Protein AF-A0A1L9QKR2-F1 (afdb_monomer_lite)

Foldseek 3Di:
DQDEAEDEDDDAPPPCLLVVVVVCLVDPPAAAEEEEEPQPPPDPSLVCCCVVRVSYHYDHNPCPVVVVVVDDGNYYYYYYYYPPPPPDD

Structure (mmCIF, N/CA/C/O backbone):
data_AF-A0A1L9QKR2-F1
#
_entry.id   AF-A0A1L9QKR2-F1
#
loop_
_atom_site.group_PDB
_atom_site.id
_atom_site.type_symbol
_atom_site.label_atom_id
_atom_site.label_alt_id
_atom_site.label_comp_id
_atom_site.label_asym_id
_atom_site.label_entity_id
_atom_site.label_seq_id
_atom_site.pdbx_PDB_ins_code
_atom_site.Cartn_x
_atom_site.Cartn_y
_atom_site.Cartn_z
_atom_site.occupancy
_atom_site.B_iso_or_equiv
_atom_site.auth_seq_id
_atom_site.auth_comp_id
_atom_site.auth_asym_id
_atom_site.auth_atom_id
_atom_site.pdbx_PDB_model_num
ATOM 1 N N . MET A 1 1 ? -18.918 12.548 11.440 1.00 51.03 1 MET A N 1
ATOM 2 C CA . MET A 1 1 ? -18.662 11.929 10.129 1.00 51.03 1 MET A CA 1
ATOM 3 C C . MET A 1 1 ? -17.306 11.299 10.222 1.00 51.03 1 MET A C 1
ATOM 5 O O . MET A 1 1 ? -16.326 12.006 10.427 1.00 51.03 1 MET A O 1
ATOM 9 N N . GLU A 1 2 ? -17.281 9.982 10.198 1.00 72.25 2 GLU A N 1
ATOM 10 C CA . GLU A 1 2 ? -16.033 9.257 10.079 1.00 72.25 2 GLU A CA 1
ATOM 11 C C . GLU A 1 2 ? -15.543 9.431 8.640 1.00 72.25 2 GLU A C 1
ATOM 13 O O . GLU A 1 2 ? -16.312 9.300 7.696 1.00 72.25 2 GLU A O 1
ATOM 18 N N . SER A 1 3 ? -14.303 9.892 8.480 1.00 85.94 3 SER A N 1
ATOM 19 C CA . SER A 1 3 ? -13.740 10.264 7.180 1.00 85.94 3 SER A CA 1
ATOM 20 C C . SER A 1 3 ? -12.831 9.157 6.681 1.00 85.94 3 SER A C 1
ATOM 22 O O . SER A 1 3 ? -12.015 8.632 7.442 1.00 85.94 3 SER A O 1
ATOM 24 N N . VAL A 1 4 ? -12.893 8.883 5.383 1.00 91.69 4 VAL A N 1
ATOM 25 C CA . VAL A 1 4 ? -11.842 8.142 4.683 1.00 91.69 4 VAL A CA 1
ATOM 26 C C . VAL A 1 4 ? -10.539 8.944 4.757 1.00 91.69 4 VAL A C 1
ATOM 28 O O . VAL A 1 4 ? -10.546 10.174 4.661 1.00 91.69 4 VAL A O 1
ATOM 31 N N . THR A 1 5 ? -9.417 8.255 4.950 1.00 94.56 5 THR A N 1
ATOM 32 C CA . THR A 1 5 ? -8.068 8.828 4.906 1.00 94.56 5 THR A CA 1
ATOM 33 C C . THR A 1 5 ? -7.317 8.254 3.711 1.00 94.56 5 THR A C 1
ATOM 35 O O . THR A 1 5 ? -7.095 7.049 3.638 1.00 94.56 5 THR A O 1
ATOM 38 N N . LEU A 1 6 ? -6.878 9.115 2.795 1.00 93.56 6 LEU A N 1
ATOM 39 C CA . LEU A 1 6 ? -6.028 8.725 1.672 1.00 93.56 6 LEU A CA 1
ATOM 40 C C . LEU A 1 6 ? -4.602 9.229 1.912 1.00 93.56 6 LEU A C 1
ATOM 42 O O . LEU A 1 6 ? -4.383 10.426 2.090 1.00 93.56 6 LEU A O 1
ATOM 46 N N . ILE A 1 7 ? -3.634 8.317 1.910 1.00 95.31 7 ILE A N 1
ATOM 47 C CA . ILE A 1 7 ? -2.216 8.618 2.100 1.00 95.31 7 ILE A CA 1
ATOM 48 C C . ILE A 1 7 ? -1.491 8.236 0.816 1.00 95.31 7 ILE A C 1
ATOM 50 O O . ILE A 1 7 ? -1.385 7.058 0.484 1.00 95.31 7 ILE A O 1
ATOM 54 N N . ALA A 1 8 ? -0.986 9.235 0.095 1.00 93.69 8 ALA A N 1
ATOM 55 C CA . ALA A 1 8 ? -0.188 9.030 -1.106 1.00 93.69 8 ALA A CA 1
ATOM 56 C C . ALA A 1 8 ? 1.307 9.097 -0.780 1.00 93.69 8 ALA A C 1
ATOM 58 O O . ALA A 1 8 ? 1.780 10.057 -0.173 1.00 93.69 8 ALA A O 1
ATOM 59 N N . ILE A 1 9 ? 2.053 8.078 -1.200 1.00 93.94 9 ILE A N 1
ATOM 60 C CA . ILE A 1 9 ? 3.492 7.960 -0.984 1.00 93.94 9 ILE A CA 1
ATOM 61 C C . ILE A 1 9 ? 4.158 7.944 -2.350 1.00 93.94 9 ILE A C 1
ATOM 63 O O . ILE A 1 9 ? 4.016 6.988 -3.107 1.00 93.94 9 ILE A O 1
ATOM 67 N N . ALA A 1 10 ? 4.911 8.997 -2.650 1.00 91.69 10 ALA A N 1
ATOM 68 C CA . ALA A 1 10 ? 5.681 9.127 -3.878 1.00 91.69 10 ALA A CA 1
ATOM 69 C C . ALA A 1 10 ? 7.182 9.057 -3.592 1.00 91.69 10 ALA A C 1
ATOM 71 O O . ALA A 1 10 ? 7.656 9.402 -2.509 1.00 91.69 10 ALA A O 1
ATOM 72 N N . GLY A 1 11 ? 7.944 8.610 -4.584 1.00 89.38 11 GLY A N 1
ATOM 73 C CA . GLY A 1 11 ? 9.395 8.532 -4.487 1.00 89.38 11 GLY A CA 1
ATOM 74 C C . GLY A 1 11 ? 10.009 7.639 -5.564 1.00 89.38 11 GLY A C 1
ATOM 75 O O . GLY A 1 11 ? 9.309 6.790 -6.132 1.00 89.38 11 GLY A O 1
ATOM 76 N N . PRO A 1 12 ? 11.315 7.792 -5.843 1.00 87.00 12 PRO A N 1
ATOM 77 C CA . PRO A 1 12 ? 12.017 6.973 -6.825 1.00 87.00 12 PRO A CA 1
ATOM 78 C C . PRO A 1 12 ? 11.910 5.462 -6.545 1.00 87.00 12 PRO A C 1
ATOM 80 O O . PRO A 1 12 ? 11.643 5.045 -5.409 1.00 87.00 12 PRO A O 1
ATOM 83 N N . PRO A 1 13 ? 12.142 4.605 -7.554 1.00 85.50 13 PRO A N 1
ATOM 84 C CA . PRO A 1 13 ? 12.346 3.178 -7.325 1.00 85.50 13 PRO A CA 1
ATOM 85 C C . PRO A 1 13 ? 13.435 2.943 -6.268 1.00 85.50 13 PRO A C 1
ATOM 87 O O . PRO A 1 13 ? 14.466 3.611 -6.272 1.00 85.50 13 PRO A O 1
ATOM 90 N N . GLY A 1 14 ? 13.196 2.022 -5.333 1.00 87.12 14 GLY A N 1
ATOM 91 C CA . GLY A 1 14 ? 14.152 1.705 -4.265 1.00 87.12 14 GLY A CA 1
ATOM 92 C C . GLY A 1 14 ? 14.192 2.684 -3.083 1.00 87.12 14 GLY A C 1
ATOM 93 O O . GLY A 1 14 ? 14.932 2.433 -2.139 1.00 87.12 14 GLY A O 1
ATOM 94 N N . SER A 1 15 ? 13.371 3.743 -3.053 1.00 92.62 15 SER A N 1
ATOM 95 C CA . SER A 1 15 ? 13.336 4.695 -1.924 1.00 92.62 15 SER A CA 1
ATOM 96 C C . SER A 1 15 ? 12.701 4.141 -0.637 1.00 92.62 15 SER A C 1
ATOM 98 O O . SER A 1 15 ? 12.609 4.853 0.358 1.00 92.62 15 SER A O 1
ATOM 100 N N . GLY A 1 16 ? 12.227 2.891 -0.656 1.00 93.50 16 GLY A N 1
ATOM 101 C CA . GLY A 1 16 ? 11.644 2.223 0.509 1.00 93.50 16 GLY A CA 1
ATOM 102 C C . GLY A 1 16 ? 10.163 2.517 0.763 1.00 93.50 16 GLY A C 1
ATOM 103 O O . GLY A 1 16 ? 9.712 2.316 1.885 1.00 93.50 16 GLY A O 1
ATOM 104 N N . LYS A 1 17 ? 9.397 2.959 -0.246 1.00 94.50 17 LYS A N 1
ATOM 105 C CA . LYS A 1 17 ? 7.954 3.259 -0.122 1.00 94.50 17 LYS A CA 1
ATOM 106 C C . LYS A 1 17 ? 7.151 2.084 0.445 1.00 94.50 17 LYS A C 1
ATOM 108 O O . LYS A 1 17 ? 6.547 2.233 1.504 1.00 94.50 17 LYS A O 1
ATOM 113 N N . THR A 1 18 ? 7.237 0.909 -0.184 1.00 94.38 18 THR A N 1
ATOM 114 C CA . THR A 1 18 ? 6.589 -0.326 0.286 1.00 94.38 18 THR A CA 1
ATOM 115 C C . THR A 1 18 ? 6.969 -0.651 1.732 1.00 94.38 18 THR A C 1
ATOM 117 O O . THR A 1 18 ? 6.119 -1.014 2.545 1.00 94.38 18 THR A O 1
ATOM 120 N N . THR A 1 19 ? 8.252 -0.485 2.083 1.00 95.50 19 THR A N 1
ATOM 121 C CA . THR A 1 19 ? 8.764 -0.717 3.443 1.00 95.50 19 THR A CA 1
ATOM 122 C C . THR A 1 19 ? 8.156 0.254 4.445 1.00 95.50 19 THR A C 1
ATOM 124 O O . THR A 1 19 ? 7.774 -0.168 5.531 1.00 95.50 19 THR A O 1
ATOM 127 N N . TRP A 1 20 ? 8.053 1.535 4.095 1.00 96.00 20 TRP A N 1
ATOM 128 C CA . TRP A 1 20 ? 7.451 2.548 4.956 1.00 96.00 20 TRP A CA 1
ATOM 129 C C . TRP A 1 20 ? 5.960 2.275 5.174 1.00 96.00 20 TRP A C 1
ATOM 131 O O . TRP A 1 20 ? 5.516 2.233 6.315 1.00 96.00 20 TRP A O 1
ATOM 141 N N . ILE A 1 21 ? 5.208 1.983 4.105 1.00 96.50 21 ILE A N 1
ATOM 142 C CA . ILE A 1 21 ? 3.777 1.639 4.186 1.00 96.50 21 ILE A CA 1
ATOM 143 C C . ILE A 1 21 ? 3.566 0.431 5.109 1.00 96.50 21 ILE A C 1
ATOM 145 O O . ILE A 1 21 ? 2.717 0.463 5.997 1.00 96.50 21 ILE A O 1
ATOM 149 N N . SER A 1 22 ? 4.400 -0.602 4.961 1.00 96.00 22 SER A N 1
ATOM 150 C CA . SER A 1 22 ? 4.327 -1.840 5.747 1.00 96.00 22 SER A CA 1
ATOM 151 C C . SER A 1 22 ? 4.412 -1.628 7.265 1.00 96.00 22 SER A C 1
ATOM 153 O O . SER A 1 22 ? 3.927 -2.471 8.013 1.00 96.00 22 SER A O 1
ATOM 155 N N . GLN A 1 23 ? 4.997 -0.520 7.738 1.00 95.44 23 GLN A N 1
ATOM 156 C CA . GLN A 1 23 ? 5.095 -0.207 9.172 1.00 95.44 23 GLN A CA 1
ATOM 157 C C . GLN A 1 23 ? 3.733 0.075 9.817 1.00 95.44 23 GLN A C 1
ATOM 159 O O . GLN A 1 23 ? 3.598 -0.072 11.028 1.00 95.44 23 GLN A O 1
ATOM 164 N N . PHE A 1 24 ? 2.739 0.469 9.019 1.00 95.81 24 PHE A N 1
ATOM 165 C CA . PHE A 1 24 ? 1.415 0.861 9.500 1.00 95.81 24 PHE A CA 1
ATOM 166 C C . PHE A 1 24 ? 0.342 -0.194 9.225 1.00 95.81 24 PHE A C 1
ATOM 168 O O . PHE A 1 24 ? -0.733 -0.142 9.813 1.00 95.81 24 PHE A O 1
ATOM 175 N N . LEU A 1 25 ? 0.624 -1.173 8.360 1.00 95.94 25 LEU A N 1
ATOM 176 C CA . LEU A 1 25 ? -0.361 -2.180 7.965 1.00 95.94 25 LEU A CA 1
ATOM 177 C C . LEU A 1 25 ? -0.620 -3.240 9.039 1.00 95.94 25 LEU A C 1
ATOM 179 O O . LEU A 1 25 ? -1.590 -3.978 8.934 1.00 95.94 25 LEU A O 1
ATOM 183 N N . SER A 1 26 ? 0.211 -3.332 10.076 1.00 91.25 26 SER A N 1
ATOM 184 C CA . SER A 1 26 ? -0.025 -4.205 11.232 1.00 91.25 26 SER A CA 1
ATOM 185 C C . SER A 1 26 ? -1.152 -3.717 12.147 1.00 91.25 26 SER A C 1
ATOM 187 O O . SER A 1 26 ? -1.680 -4.516 12.921 1.00 91.25 26 SER A O 1
ATOM 189 N N . ASP A 1 27 ? -1.541 -2.442 12.055 1.00 89.31 27 ASP A N 1
ATOM 190 C CA . ASP A 1 27 ? -2.626 -1.865 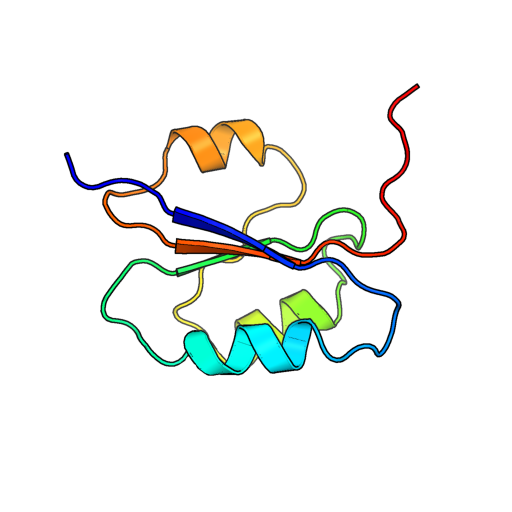12.846 1.00 89.31 27 ASP A CA 1
ATOM 191 C C . ASP A 1 27 ? -3.995 -2.107 12.185 1.00 89.31 27 ASP A C 1
ATOM 193 O O . ASP A 1 27 ? -4.418 -1.390 11.282 1.00 89.31 27 ASP A O 1
ATOM 197 N N . GLN A 1 28 ? -4.702 -3.133 12.661 1.00 90.19 28 GLN A N 1
ATOM 198 C CA . GLN A 1 28 ? -5.997 -3.575 12.127 1.00 90.19 28 GLN A CA 1
ATOM 199 C C . GLN A 1 28 ? -7.207 -2.864 12.757 1.00 90.19 28 GLN A C 1
ATOM 201 O O . GLN A 1 28 ? -8.334 -3.331 12.609 1.00 90.19 28 GLN A O 1
ATOM 206 N N . GLN A 1 29 ? -7.011 -1.755 13.481 1.00 92.19 29 GLN A N 1
ATOM 207 C CA . GLN A 1 29 ? -8.126 -1.029 14.110 1.00 92.19 29 GLN A CA 1
ATOM 208 C C . GLN A 1 29 ? -9.091 -0.401 13.093 1.00 92.19 29 GLN A C 1
ATOM 210 O O . GLN A 1 29 ? -10.219 -0.064 13.446 1.00 92.19 29 GLN A O 1
ATOM 215 N N . ARG A 1 30 ? -8.658 -0.224 11.839 1.00 93.31 30 ARG A N 1
ATOM 216 C CA . ARG A 1 30 ? -9.450 0.373 10.758 1.00 93.31 30 ARG A CA 1
ATOM 217 C C . ARG A 1 30 ? -9.351 -0.459 9.479 1.00 93.31 30 ARG A C 1
ATOM 219 O O . ARG A 1 30 ? -8.345 -1.140 9.289 1.00 93.31 30 ARG A O 1
ATOM 226 N N . PRO A 1 31 ? -10.349 -0.390 8.580 1.00 95.62 31 PRO A N 1
ATOM 227 C CA . PRO A 1 31 ? -10.250 -0.994 7.256 1.00 95.62 31 PRO A CA 1
ATOM 228 C C . PRO A 1 31 ? -9.035 -0.449 6.494 1.00 95.62 31 PRO A C 1
ATOM 230 O O . PRO A 1 31 ? -8.891 0.765 6.328 1.00 95.62 31 PRO A O 1
ATOM 233 N N . LEU A 1 32 ? -8.158 -1.346 6.042 1.00 97.12 32 LEU A N 1
ATOM 234 C CA . LEU A 1 32 ? -6.920 -0.996 5.350 1.00 97.12 32 LEU A CA 1
ATOM 235 C C . LEU A 1 32 ? -6.987 -1.389 3.880 1.00 97.12 32 LEU A C 1
ATOM 237 O O . LEU A 1 32 ? -7.295 -2.533 3.5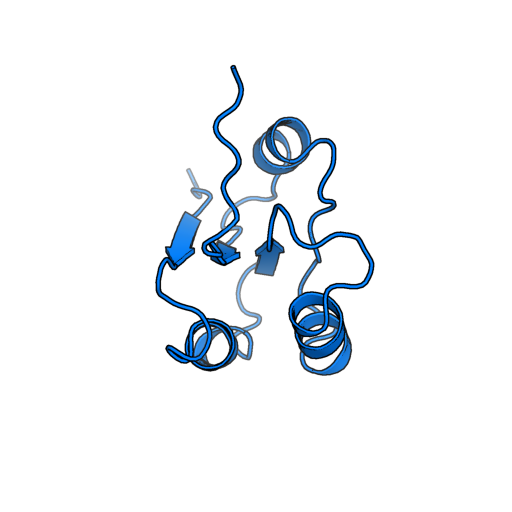43 1.00 97.12 32 LEU A O 1
ATOM 241 N N . PHE A 1 33 ? -6.604 -0.450 3.024 1.00 95.88 33 PHE A N 1
ATOM 242 C CA . PHE A 1 33 ? -6.563 -0.623 1.582 1.00 95.88 33 PHE A CA 1
ATOM 243 C C . PHE A 1 33 ? -5.185 -0.256 1.041 1.00 95.88 33 PHE A C 1
ATOM 245 O O . PHE A 1 33 ? -4.559 0.705 1.497 1.00 95.88 33 PHE A O 1
ATOM 252 N N . TYR A 1 34 ? -4.720 -0.999 0.041 1.00 95.00 34 TYR A N 1
ATOM 253 C CA . TYR A 1 34 ? -3.469 -0.719 -0.657 1.00 95.00 34 TYR A CA 1
ATOM 254 C C . TYR A 1 34 ? -3.700 -0.620 -2.160 1.00 95.00 34 TYR A C 1
ATOM 256 O O . TYR A 1 34 ? -4.341 -1.480 -2.767 1.00 95.00 34 TYR A O 1
ATOM 264 N N . CYS A 1 35 ? -3.134 0.421 -2.760 1.00 91.19 35 CYS A N 1
ATOM 265 C CA . CYS A 1 35 ? -3.173 0.665 -4.188 1.00 91.19 35 CYS A CA 1
ATOM 266 C C . CYS A 1 35 ? -1.778 1.036 -4.689 1.00 91.19 35 CYS A C 1
ATOM 268 O O . CYS A 1 35 ? -1.142 1.946 -4.165 1.00 91.19 35 CYS A O 1
ATOM 270 N N . CYS A 1 36 ? -1.321 0.359 -5.737 1.00 88.69 36 CYS A N 1
ATOM 271 C CA . CYS A 1 36 ? -0.093 0.686 -6.455 1.00 88.69 36 CYS A CA 1
ATOM 272 C C . CYS A 1 36 ? -0.431 0.729 -7.950 1.00 88.69 36 CYS A C 1
ATOM 274 O O . CYS A 1 36 ? -0.441 -0.327 -8.584 1.00 88.69 36 CYS A O 1
ATOM 276 N N . PRO A 1 37 ? -0.825 1.900 -8.483 1.00 82.50 37 PRO A N 1
ATOM 277 C CA . PRO A 1 37 ? -1.270 2.026 -9.864 1.00 82.50 37 PRO A CA 1
ATOM 278 C C . PRO A 1 37 ? -0.094 2.010 -10.849 1.00 82.50 37 PRO A C 1
ATOM 280 O O . PRO A 1 37 ? 0.989 2.525 -10.558 1.00 82.50 37 PRO A O 1
ATOM 283 N N . GLY A 1 38 ? -0.342 1.490 -12.053 1.00 75.50 38 GLY A N 1
ATOM 284 C CA . GLY A 1 38 ? 0.584 1.551 -13.187 1.00 75.50 38 GLY A CA 1
ATOM 285 C C . GLY A 1 38 ? 1.626 0.430 -13.219 1.00 75.50 38 GLY A C 1
ATOM 286 O O . GLY A 1 38 ? 2.618 0.549 -13.941 1.00 75.50 38 GLY A O 1
ATOM 287 N N . MET A 1 39 ? 1.421 -0.635 -12.442 1.00 69.06 39 MET A N 1
ATOM 288 C CA . MET A 1 39 ? 2.349 -1.765 -12.308 1.00 69.06 39 MET A CA 1
ATOM 289 C C . MET A 1 39 ? 1.718 -3.116 -12.693 1.00 69.06 39 MET A C 1
ATOM 291 O O . MET A 1 39 ? 2.424 -4.123 -12.708 1.00 69.06 39 MET A O 1
ATOM 295 N N . GLY A 1 40 ? 0.431 -3.152 -13.045 1.00 66.69 40 GLY A N 1
ATOM 296 C CA . GLY A 1 40 ? -0.296 -4.361 -13.418 1.00 66.69 40 GLY A CA 1
ATOM 297 C C . GLY A 1 40 ? -0.685 -5.241 -12.228 1.00 66.69 40 GLY A C 1
ATOM 298 O O . GLY A 1 40 ? -0.284 -5.033 -11.077 1.00 66.69 40 GLY A O 1
ATOM 299 N N . THR A 1 41 ? -1.436 -6.304 -12.524 1.00 66.56 41 THR A N 1
ATOM 300 C CA . THR A 1 41 ? -1.772 -7.370 -11.563 1.00 66.56 41 THR A CA 1
ATOM 301 C C . THR A 1 41 ? -0.546 -8.131 -11.057 1.00 66.56 41 THR A C 1
ATOM 303 O O . THR A 1 41 ? -0.586 -8.668 -9.952 1.00 66.56 41 THR A O 1
ATOM 306 N N . ASP A 1 42 ? 0.554 -8.114 -11.815 1.00 69.12 42 ASP A N 1
ATOM 307 C CA . ASP A 1 42 ? 1.798 -8.837 -11.519 1.00 69.12 42 ASP A CA 1
ATOM 308 C C . ASP A 1 42 ? 2.796 -8.012 -10.687 1.00 69.12 42 ASP A C 1
ATOM 310 O O . ASP A 1 42 ? 3.971 -8.367 -10.563 1.00 69.12 42 ASP A O 1
ATOM 314 N N . SER A 1 43 ? 2.350 -6.896 -10.101 1.00 82.31 43 SER A N 1
ATOM 315 C CA . SER A 1 43 ? 3.189 -6.089 -9.216 1.00 82.31 43 SER A CA 1
ATOM 316 C C . SER A 1 43 ? 3.697 -6.916 -8.032 1.00 82.31 43 SER A C 1
ATOM 318 O O . SER A 1 43 ? 2.929 -7.409 -7.198 1.00 82.31 43 SER A O 1
ATOM 320 N N . VAL A 1 44 ? 5.025 -7.008 -7.925 1.00 87.00 44 VAL A N 1
ATOM 321 C CA . VAL A 1 44 ? 5.714 -7.662 -6.802 1.00 87.00 44 VAL A CA 1
ATOM 322 C C . VAL A 1 44 ? 5.339 -7.003 -5.476 1.00 87.00 44 VAL A C 1
ATOM 324 O O . VAL A 1 44 ? 5.179 -7.699 -4.474 1.00 87.00 44 VAL A O 1
ATOM 327 N N . ASP A 1 45 ? 5.147 -5.683 -5.466 1.00 89.06 45 ASP A N 1
ATOM 328 C CA . ASP A 1 45 ? 4.739 -4.950 -4.270 1.00 89.06 45 ASP A CA 1
ATOM 329 C C . ASP A 1 45 ? 3.326 -5.355 -3.833 1.00 89.06 45 ASP A C 1
ATOM 331 O O . ASP A 1 45 ? 3.124 -5.696 -2.668 1.00 89.06 45 ASP A O 1
ATOM 335 N N . ARG A 1 46 ? 2.368 -5.452 -4.770 1.00 90.69 46 ARG A N 1
ATOM 336 C CA . ARG A 1 46 ? 1.011 -5.957 -4.478 1.00 90.69 46 ARG A CA 1
ATOM 337 C C . ARG A 1 46 ? 1.049 -7.377 -3.920 1.00 90.69 46 ARG A C 1
ATOM 339 O O . ARG A 1 46 ? 0.413 -7.648 -2.902 1.00 90.69 46 ARG A O 1
ATOM 346 N N . GLY A 1 47 ? 1.817 -8.266 -4.554 1.00 91.12 47 GLY A N 1
ATOM 347 C CA . GLY A 1 47 ? 1.986 -9.645 -4.096 1.00 91.12 47 GLY A CA 1
ATOM 348 C C . GLY A 1 47 ? 2.582 -9.716 -2.689 1.00 91.12 47 GLY A C 1
ATOM 349 O O . GLY A 1 47 ? 2.073 -10.434 -1.829 1.00 91.12 47 GLY A O 1
ATOM 350 N N . ARG A 1 48 ? 3.617 -8.912 -2.415 1.00 93.06 48 ARG A N 1
ATOM 351 C CA . ARG A 1 48 ? 4.241 -8.820 -1.092 1.00 93.06 48 ARG A CA 1
ATOM 352 C C . ARG A 1 48 ? 3.260 -8.330 -0.033 1.00 93.06 48 ARG A C 1
ATOM 354 O O . ARG A 1 48 ? 3.215 -8.930 1.040 1.00 93.06 48 ARG A O 1
ATOM 361 N N . ILE A 1 49 ? 2.507 -7.264 -0.312 1.00 95.25 49 ILE A N 1
ATOM 362 C CA . ILE A 1 49 ? 1.516 -6.719 0.623 1.00 95.25 49 ILE A CA 1
ATOM 363 C C . ILE A 1 49 ? 0.410 -7.741 0.882 1.00 95.25 49 ILE A C 1
ATOM 365 O O . ILE A 1 49 ? 0.163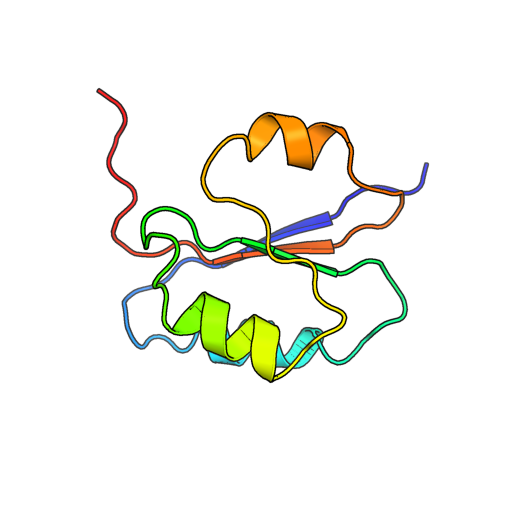 -8.059 2.039 1.00 95.25 49 ILE A O 1
ATOM 369 N N . GLY A 1 50 ? -0.187 -8.321 -0.161 1.00 94.38 50 GLY A N 1
ATOM 370 C CA . GLY A 1 50 ? -1.259 -9.310 -0.008 1.00 94.38 50 GLY A CA 1
ATOM 371 C C . GLY A 1 50 ? -0.826 -10.570 0.745 1.00 94.38 50 GLY A C 1
ATOM 372 O O . GLY A 1 50 ? -1.590 -11.108 1.540 1.00 94.38 50 GLY A O 1
ATOM 373 N N . TYR A 1 51 ? 0.417 -11.019 0.548 1.00 95.00 51 TYR A N 1
ATOM 374 C CA . TYR A 1 51 ? 0.969 -12.156 1.286 1.00 95.00 51 TYR A CA 1
ATOM 375 C C . TYR A 1 51 ? 1.288 -11.813 2.749 1.00 95.00 51 TYR A C 1
ATOM 377 O O . TYR A 1 51 ? 1.010 -12.600 3.650 1.00 95.00 51 TYR A O 1
ATOM 385 N N . SER A 1 52 ? 1.893 -10.647 2.989 1.00 96.44 52 SER A N 1
ATOM 386 C CA . SER A 1 52 ? 2.395 -10.259 4.318 1.00 96.44 52 SER A CA 1
ATOM 387 C C . SER A 1 52 ? 1.298 -9.701 5.226 1.00 96.44 52 SER A C 1
ATOM 389 O O . SER A 1 52 ? 1.405 -9.801 6.447 1.00 96.44 52 SER A O 1
ATOM 391 N N . PHE A 1 53 ? 0.251 -9.123 4.636 1.00 96.94 53 PHE A N 1
ATOM 392 C CA . PHE A 1 53 ? -0.858 -8.472 5.327 1.00 96.94 53 PHE A CA 1
ATOM 393 C C . PHE A 1 53 ? -2.203 -8.918 4.720 1.00 96.94 53 PHE A C 1
ATOM 395 O O . PHE A 1 53 ? -2.863 -8.128 4.046 1.00 96.94 53 PHE A O 1
ATOM 402 N N . PRO A 1 54 ? -2.648 -10.171 4.952 1.00 95.56 54 PRO A N 1
ATOM 403 C CA . PRO A 1 54 ? -3.841 -10.730 4.298 1.00 95.56 54 PRO A CA 1
ATOM 404 C C . PRO A 1 54 ? -5.159 -9.998 4.598 1.00 95.56 54 PRO A C 1
ATOM 406 O O . PRO A 1 54 ? -6.154 -10.209 3.913 1.00 95.56 54 PRO A O 1
ATOM 409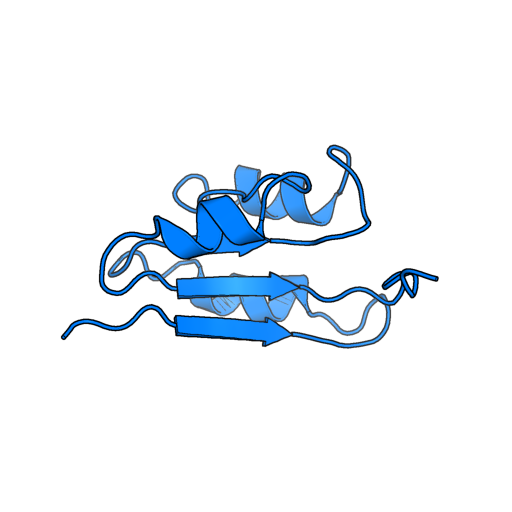 N N . TRP A 1 55 ? -5.185 -9.161 5.637 1.00 96.25 55 TRP A N 1
ATOM 410 C CA . TRP A 1 55 ? -6.327 -8.318 6.006 1.00 96.25 55 TRP A CA 1
ATOM 411 C C . TRP A 1 55 ? -6.394 -6.999 5.220 1.00 96.25 55 TRP A C 1
ATOM 413 O O . TRP A 1 55 ? -7.399 -6.298 5.301 1.00 96.25 55 TRP A O 1
ATOM 423 N N . VAL A 1 56 ? -5.341 -6.638 4.482 1.00 96.81 56 VAL A N 1
ATOM 424 C CA . VAL A 1 56 ? -5.313 -5.431 3.648 1.00 96.81 56 VAL A CA 1
ATOM 425 C C . VAL A 1 56 ? -5.994 -5.732 2.320 1.00 96.81 56 VAL A C 1
ATOM 427 O O . VAL A 1 56 ? -5.584 -6.631 1.586 1.00 96.81 56 VAL A O 1
ATOM 430 N N . GLN A 1 57 ? -7.016 -4.951 1.978 1.00 95.06 57 GLN A N 1
ATOM 431 C CA . GLN A 1 57 ? -7.698 -5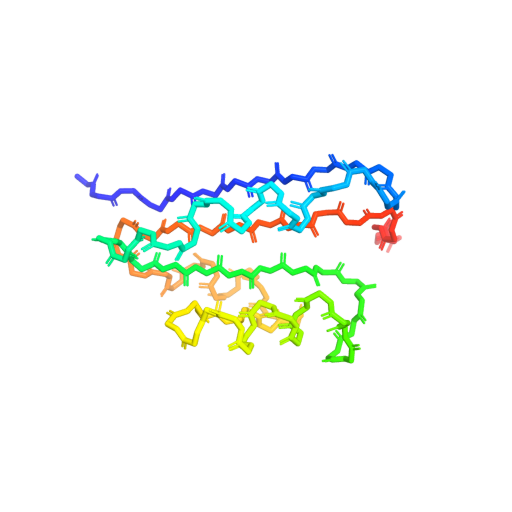.083 0.697 1.00 95.06 57 GLN A CA 1
ATOM 432 C C . GLN A 1 57 ? -6.874 -4.424 -0.415 1.00 95.06 57 GLN A C 1
ATOM 434 O O . GLN A 1 57 ? -6.578 -3.228 -0.388 1.00 95.06 57 GLN A O 1
ATOM 439 N N . LEU A 1 58 ? -6.482 -5.222 -1.408 1.00 93.12 58 LEU A N 1
ATOM 440 C CA . LEU A 1 58 ? -5.761 -4.732 -2.579 1.00 93.12 58 LEU A CA 1
ATOM 441 C C . LEU A 1 58 ? -6.758 -4.133 -3.572 1.00 93.12 58 LEU A C 1
ATOM 443 O O . LEU A 1 58 ? -7.563 -4.861 -4.153 1.00 93.12 58 LEU A O 1
ATOM 447 N N . LEU A 1 59 ? -6.680 -2.824 -3.803 1.00 90.94 59 LEU A N 1
ATOM 448 C CA . LEU A 1 59 ? -7.545 -2.157 -4.773 1.00 90.94 59 LEU A CA 1
ATOM 449 C C . LEU A 1 59 ? -7.159 -2.562 -6.202 1.00 90.94 59 LEU A C 1
ATOM 451 O O . LEU A 1 59 ? -5.961 -2.623 -6.494 1.00 90.94 59 LEU A O 1
ATOM 455 N N . PRO A 1 60 ? -8.114 -2.875 -7.093 1.00 83.00 60 PRO A N 1
ATOM 456 C CA . PRO A 1 60 ? -7.821 -3.151 -8.500 1.00 83.00 60 PRO A CA 1
ATOM 457 C C . PRO A 1 60 ? -7.192 -1.924 -9.182 1.00 83.00 60 PRO A C 1
ATOM 459 O O . PRO A 1 60 ? -7.331 -0.806 -8.695 1.00 83.00 60 PRO A O 1
ATOM 462 N N . GLU A 1 61 ? -6.457 -2.127 -10.279 1.00 77.00 61 GLU A N 1
ATOM 463 C CA . GLU A 1 61 ? -5.943 -0.992 -11.068 1.00 77.00 61 GLU A CA 1
ATOM 464 C C . GLU A 1 61 ? -7.060 -0.282 -11.836 1.00 77.00 61 GLU A C 1
ATOM 466 O O . GLU A 1 61 ? -7.061 0.944 -11.942 1.00 77.00 61 GLU A O 1
ATOM 471 N N . ASP A 1 62 ? -8.031 -1.052 -12.321 1.00 80.38 62 ASP A N 1
ATOM 472 C CA . ASP A 1 62 ? -9.217 -0.532 -12.984 1.00 80.38 62 ASP A CA 1
ATOM 473 C C . ASP A 1 62 ? -10.275 -0.148 -11.948 1.00 80.38 62 ASP A C 1
ATOM 475 O O . ASP A 1 62 ? -10.485 -0.851 -10.959 1.00 80.38 62 ASP A O 1
ATOM 479 N N . GLY A 1 63 ? -10.975 0.957 -12.190 1.00 77.12 63 GLY A N 1
ATOM 480 C CA . GLY A 1 63 ? -12.104 1.365 -11.356 1.00 77.12 63 GLY A CA 1
ATOM 481 C C . GLY A 1 63 ? -11.726 1.929 -9.981 1.00 77.12 63 GLY A C 1
ATOM 482 O O . GLY A 1 63 ? -12.551 1.936 -9.069 1.00 77.12 63 GLY A O 1
ATOM 483 N N . ILE A 1 64 ? -10.477 2.380 -9.790 1.00 82.12 64 ILE A N 1
ATOM 484 C CA . ILE A 1 64 ? -10.038 3.014 -8.533 1.00 82.12 64 ILE A CA 1
ATOM 485 C C . ILE A 1 64 ? -10.996 4.138 -8.095 1.00 82.12 64 ILE A C 1
ATOM 487 O O . ILE A 1 64 ? -11.363 4.140 -6.921 1.00 82.12 64 ILE A O 1
ATOM 491 N N . PRO A 1 65 ? -11.429 5.078 -8.964 1.00 83.81 65 PRO A N 1
ATOM 492 C CA . PRO A 1 65 ? -12.350 6.140 -8.556 1.00 83.81 65 PRO A CA 1
ATOM 493 C C . PRO A 1 65 ? -13.663 5.610 -7.970 1.00 83.81 65 PRO A C 1
ATOM 495 O O . PRO A 1 65 ? -14.127 6.116 -6.951 1.00 83.81 65 PRO A O 1
ATOM 498 N N . GLU A 1 66 ? -14.235 4.577 -8.584 1.00 87.19 66 GLU A N 1
ATOM 499 C CA . GLU A 1 66 ? -15.477 3.940 -8.156 1.00 87.19 66 GLU A CA 1
ATOM 500 C C . GLU A 1 66 ? -15.297 3.236 -6.812 1.00 87.19 66 GLU A C 1
ATOM 502 O O . GLU A 1 66 ? -16.136 3.384 -5.928 1.00 87.19 66 GLU A O 1
ATOM 507 N N . VAL A 1 67 ? -14.180 2.528 -6.618 1.00 86.44 67 VAL A N 1
ATOM 508 C CA . VAL A 1 67 ? -13.910 1.857 -5.341 1.00 86.44 67 VAL A CA 1
ATOM 509 C C . VAL A 1 67 ? -13.634 2.867 -4.229 1.00 86.44 67 VAL A C 1
ATOM 511 O O . VAL A 1 67 ? -14.118 2.687 -3.117 1.00 86.44 67 VAL A O 1
ATOM 514 N N . LEU A 1 68 ? -12.907 3.954 -4.513 1.00 85.94 68 LEU A N 1
ATOM 515 C CA . LEU A 1 68 ? -12.668 5.027 -3.541 1.00 85.94 68 LEU A CA 1
ATOM 516 C C . LEU A 1 68 ? -13.971 5.708 -3.090 1.00 85.94 68 LEU A C 1
ATOM 518 O O . LEU A 1 68 ? -14.033 6.198 -1.962 1.00 85.94 68 LEU A O 1
ATOM 522 N N . ALA A 1 69 ? -14.994 5.741 -3.949 1.00 87.44 69 ALA A N 1
ATOM 523 C CA . ALA A 1 69 ? -16.300 6.317 -3.637 1.00 87.44 69 ALA A CA 1
ATOM 524 C C . ALA A 1 69 ? -17.172 5.428 -2.728 1.00 87.44 69 ALA A C 1
ATOM 526 O O . ALA A 1 69 ? -18.103 5.948 -2.117 1.00 87.44 69 ALA A O 1
ATOM 527 N N . ASP A 1 70 ? -16.867 4.130 -2.621 1.00 90.38 70 ASP A N 1
ATOM 528 C CA . ASP A 1 70 ? -17.645 3.128 -1.868 1.00 90.38 70 ASP A CA 1
ATOM 529 C C . ASP A 1 70 ? -16.867 2.547 -0.668 1.00 90.38 70 ASP A C 1
ATOM 531 O O . ASP A 1 70 ? -17.123 1.441 -0.190 1.00 90.38 70 ASP A O 1
ATOM 535 N N . LEU A 1 71 ? -15.860 3.276 -0.178 1.00 92.38 71 LEU A N 1
ATOM 536 C CA . LEU A 1 71 ? -15.070 2.830 0.967 1.00 92.38 71 LEU A CA 1
ATOM 537 C C . LEU A 1 71 ? -15.872 2.899 2.274 1.00 92.38 71 LEU A C 1
ATOM 539 O O . LEU A 1 71 ? -16.631 3.846 2.484 1.00 92.38 71 LEU A O 1
ATOM 543 N N . PRO A 1 72 ? -15.648 1.949 3.200 1.00 93.44 72 PRO A N 1
ATOM 544 C CA . PRO A 1 72 ? -16.261 2.001 4.517 1.00 93.44 72 PRO A CA 1
ATOM 545 C C . PRO A 1 72 ? -15.753 3.202 5.325 1.00 93.44 72 PRO A C 1
ATOM 547 O O . PRO A 1 72 ? -14.644 3.709 5.116 1.00 93.44 72 PRO A O 1
ATOM 550 N N . ASP A 1 73 ? -16.549 3.608 6.311 1.00 91.81 73 ASP A N 1
ATOM 551 C CA . ASP A 1 73 ? -16.179 4.652 7.261 1.00 91.81 73 ASP A CA 1
ATOM 552 C C . ASP A 1 73 ? -14.821 4.352 7.928 1.00 91.81 73 ASP A C 1
ATOM 554 O O . ASP A 1 73 ? -14.463 3.206 8.209 1.00 91.81 73 ASP A O 1
ATOM 558 N N . GLN A 1 74 ? -14.039 5.411 8.158 1.00 93.75 74 GLN A N 1
ATOM 559 C CA . GLN A 1 74 ? -12.672 5.362 8.704 1.00 93.75 74 GLN A CA 1
ATOM 560 C C . GLN A 1 74 ? -11.635 4.584 7.877 1.00 93.75 74 GLN A C 1
ATOM 562 O O . GLN A 1 74 ? -10.524 4.372 8.374 1.00 93.75 74 GLN A O 1
ATOM 567 N N . ALA A 1 75 ? -11.939 4.173 6.641 1.00 95.00 75 ALA A N 1
ATOM 568 C CA . ALA A 1 75 ? -10.970 3.482 5.796 1.00 95.00 75 ALA A CA 1
ATOM 569 C C . ALA A 1 75 ? -9.665 4.277 5.644 1.00 95.00 75 ALA A C 1
ATOM 571 O O . ALA A 1 75 ? -9.678 5.499 5.461 1.00 95.00 75 ALA A O 1
ATOM 572 N N . ILE A 1 76 ? -8.535 3.570 5.671 1.00 96.06 76 ILE A N 1
ATOM 573 C CA . ILE A 1 76 ? -7.230 4.121 5.305 1.00 96.06 76 ILE A CA 1
ATOM 574 C C . ILE A 1 76 ? -6.791 3.493 3.992 1.00 96.06 76 ILE A C 1
ATOM 576 O O . ILE A 1 76 ? -6.667 2.272 3.889 1.00 96.06 76 ILE A O 1
ATOM 580 N N . VAL A 1 77 ? -6.497 4.334 3.008 1.00 95.56 77 VAL A N 1
ATOM 581 C CA . VAL A 1 77 ? -5.958 3.914 1.718 1.00 95.56 77 VAL A CA 1
ATOM 582 C C . VAL A 1 77 ? -4.509 4.359 1.607 1.00 95.56 77 VAL A C 1
ATOM 584 O O . VAL A 1 77 ? -4.220 5.556 1.635 1.00 95.56 77 VAL A O 1
ATOM 587 N N . TYR A 1 78 ? -3.601 3.402 1.436 1.00 95.75 78 TYR A N 1
ATOM 588 C CA . TYR A 1 78 ? -2.209 3.655 1.085 1.00 95.75 78 TYR A CA 1
ATOM 589 C C . TYR A 1 78 ? -2.040 3.573 -0.430 1.00 95.75 78 TYR A C 1
ATOM 591 O O . TYR A 1 78 ? -2.159 2.500 -1.023 1.00 95.75 78 TYR A O 1
ATOM 599 N N . LEU A 1 79 ? -1.759 4.717 -1.049 1.00 92.75 79 LEU A N 1
ATOM 600 C CA . LEU A 1 79 ? -1.505 4.850 -2.476 1.00 92.75 79 LEU A CA 1
ATOM 601 C C . LEU A 1 79 ? 0.002 4.967 -2.719 1.00 92.75 79 LEU A C 1
ATOM 603 O O . LEU A 1 79 ? 0.603 6.019 -2.498 1.00 92.75 79 LEU A O 1
ATOM 607 N N . GLU A 1 80 ? 0.624 3.887 -3.176 1.00 92.19 80 GLU A N 1
ATOM 608 C CA . GLU A 1 80 ? 2.034 3.870 -3.548 1.00 92.19 80 GLU A CA 1
ATOM 609 C C . GLU A 1 80 ? 2.216 4.355 -4.988 1.00 92.19 80 GLU A C 1
ATOM 611 O O . GLU A 1 80 ? 1.999 3.623 -5.952 1.00 92.19 80 GLU A O 1
ATOM 616 N N . LEU A 1 81 ? 2.640 5.608 -5.129 1.00 87.44 81 LEU A N 1
ATOM 617 C CA . LEU A 1 81 ? 2.894 6.244 -6.413 1.00 87.44 81 LEU A CA 1
ATOM 618 C C . LEU A 1 81 ? 4.309 5.905 -6.894 1.00 87.44 81 LEU A C 1
ATOM 620 O O . LEU A 1 81 ? 5.321 6.357 -6.343 1.00 87.44 81 LEU A O 1
ATOM 624 N N . GLY A 1 82 ? 4.369 5.078 -7.937 1.00 76.31 82 GLY A N 1
ATOM 625 C CA . GLY A 1 82 ? 5.589 4.799 -8.685 1.00 76.31 82 GLY A CA 1
ATOM 626 C C . GLY A 1 82 ? 5.986 5.944 -9.622 1.00 76.31 82 GLY A C 1
ATOM 627 O O . GLY A 1 82 ? 5.313 6.963 -9.733 1.00 76.31 82 GLY A O 1
ATOM 628 N N . PHE A 1 83 ? 7.096 5.754 -10.337 1.00 64.69 83 PHE A N 1
ATOM 629 C CA . PHE A 1 83 ? 7.584 6.715 -11.337 1.00 64.69 83 PHE A CA 1
ATOM 630 C C . PHE A 1 83 ? 6.831 6.615 -12.681 1.00 64.69 83 PHE A C 1
ATOM 632 O O . PHE A 1 83 ? 6.944 7.501 -13.520 1.00 64.69 83 PHE A O 1
ATOM 639 N N . ASN A 1 84 ? 6.047 5.547 -12.877 1.00 58.41 84 ASN A N 1
ATOM 640 C CA . ASN A 1 84 ? 5.267 5.266 -14.087 1.00 58.41 84 ASN A CA 1
ATOM 641 C C . ASN A 1 84 ? 3.850 5.856 -14.023 1.00 58.41 84 ASN A C 1
ATOM 643 O O . ASN A 1 84 ? 2.879 5.199 -14.395 1.00 58.41 84 ASN A O 1
ATOM 647 N N . ILE A 1 85 ? 3.708 7.102 -13.571 1.00 54.56 85 ILE A N 1
ATOM 648 C CA . ILE A 1 85 ? 2.454 7.825 -13.786 1.00 54.56 85 ILE A CA 1
ATOM 649 C C . ILE A 1 85 ? 2.488 8.267 -15.248 1.00 54.56 85 ILE A C 1
ATOM 651 O O . ILE A 1 85 ? 3.059 9.306 -15.577 1.00 54.56 85 ILE A O 1
A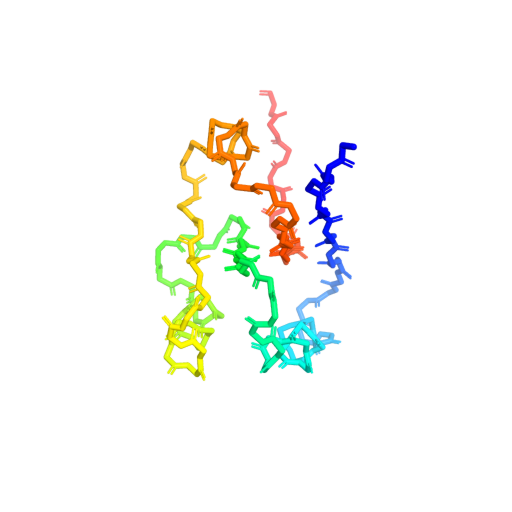TOM 655 N N . LYS A 1 86 ? 1.965 7.439 -16.157 1.00 51.31 86 LYS A N 1
ATOM 656 C CA . LYS A 1 86 ? 1.737 7.901 -17.526 1.00 51.31 86 LYS A CA 1
ATOM 657 C C . LYS A 1 86 ? 0.731 9.042 -17.437 1.00 51.31 86 LYS A C 1
ATOM 659 O O . LYS A 1 86 ? -0.373 8.851 -16.933 1.00 51.31 86 LYS A O 1
ATOM 664 N N . SER A 1 87 ? 1.134 10.226 -17.883 1.00 46.66 87 SER A N 1
ATOM 665 C CA . SER A 1 87 ? 0.202 11.308 -18.168 1.00 46.66 87 SER A CA 1
ATOM 666 C C . SER A 1 87 ? -0.854 10.767 -19.125 1.00 46.66 87 SER A C 1
ATOM 668 O O . SER A 1 87 ? -0.509 10.240 -20.183 1.00 46.66 87 SER A O 1
ATOM 670 N N . VAL A 1 88 ? -2.120 10.845 -18.725 1.00 51.84 88 VAL A N 1
ATOM 671 C CA . VAL A 1 88 ? -3.235 10.711 -19.660 1.00 51.84 88 VAL A CA 1
ATOM 672 C C . VAL A 1 88 ? -3.115 11.908 -20.606 1.00 51.84 88 VAL A C 1
ATOM 674 O O . VAL A 1 88 ? -3.190 13.045 -20.139 1.00 51.84 88 VAL A O 1
ATOM 677 N N . GLU A 1 89 ? -2.802 11.652 -21.878 1.00 37.72 89 GLU A N 1
ATOM 678 C CA . GLU A 1 89 ? -2.987 12.634 -22.959 1.00 37.72 89 GLU A CA 1
ATOM 679 C C . GLU A 1 89 ? -4.475 12.800 -23.275 1.00 37.72 89 GLU A C 1
ATOM 681 O O . GLU A 1 89 ? -5.200 11.776 -23.261 1.00 37.72 89 GLU A O 1
#

InterPro domains:
  IPR027417 P-loop containing nucleoside triphosphate hydrolase [SSF52540] (6-72)

Organism: NCBI:txid1925591

pLDDT: mean 86.24, std 13.1, range [37.72, 97.12]

Secondary structure (DSSP, 8-state):
-PPPEEEEEE--TTSSHHHHHHTTTT-TTS-EEEE-TTS-TT-HHHHHHHHH-TTSEE--STTHHHHHHTPPTT-EEEEEE-S------

Sequence (89 aa):
MESVTLIAIAGPPGSGKTTWISQFLSDQQRPLFYCCPGMGTDSVDRGRIGYSFPWVQLLPEDGIPEVLADLPDQAIVYLELGFNIKSVE

Radius of gyration: 12.77 Å; chains: 1; bounding box: 33×25×37 Å